Protein AF-A0A434QQJ2-F1 (afdb_monomer_lite)

Foldseek 3Di:
DPPDDDLVNVLVVVQVVCVVVVHHPVVVCVVPNDPSVVSVCVVVVVDPPPPDD

Radius of gyration: 13.05 Å; chains: 1; bounding box: 32×11×44 Å

Structure (mmCIF, N/CA/C/O backbone):
data_AF-A0A434QQJ2-F1
#
_entry.id   AF-A0A434QQJ2-F1
#
loop_
_atom_site.group_PDB
_atom_site.id
_atom_site.type_symbol
_atom_site.label_atom_id
_atom_site.label_alt_id
_atom_site.label_comp_id
_atom_site.label_asym_id
_atom_site.label_entity_id
_atom_site.label_seq_id
_atom_site.pdbx_PDB_ins_code
_atom_site.Cartn_x
_atom_site.Cartn_y
_atom_site.Cartn_z
_atom_site.occupancy
_atom_site.B_iso_or_equiv
_atom_site.auth_seq_id
_atom_site.auth_comp_id
_atom_site.auth_asym_id
_atom_site.auth_atom_id
_atom_site.pdbx_PDB_model_num
ATOM 1 N N . GLY A 1 1 ? 5.546 -7.473 -23.997 1.00 51.16 1 GLY A N 1
ATOM 2 C CA . GLY A 1 1 ? 6.422 -6.717 -23.084 1.00 51.16 1 GLY A CA 1
ATOM 3 C C . GLY A 1 1 ? 5.869 -6.903 -21.696 1.00 51.16 1 GLY A C 1
ATOM 4 O O . GLY A 1 1 ? 4.662 -7.063 -21.600 1.00 51.16 1 GLY A O 1
ATOM 5 N N . ALA A 1 2 ? 6.704 -6.986 -20.664 1.00 59.06 2 ALA A N 1
ATOM 6 C CA . ALA A 1 2 ? 6.186 -7.010 -19.299 1.00 59.06 2 ALA A CA 1
ATOM 7 C C . ALA A 1 2 ? 5.503 -5.663 -19.024 1.00 59.06 2 ALA A C 1
ATOM 9 O O . ALA A 1 2 ? 6.107 -4.624 -19.293 1.00 59.06 2 ALA A O 1
ATOM 10 N N . ASP A 1 3 ? 4.259 -5.687 -18.554 1.00 76.94 3 ASP A N 1
ATOM 11 C CA . ASP A 1 3 ? 3.572 -4.479 -18.109 1.00 76.94 3 ASP A CA 1
ATOM 12 C C . ASP A 1 3 ? 4.294 -3.977 -16.855 1.00 76.94 3 ASP A C 1
ATOM 14 O O . ASP A 1 3 ? 4.218 -4.582 -15.785 1.00 76.94 3 ASP A O 1
ATOM 18 N N . ILE A 1 4 ? 5.086 -2.917 -17.017 1.00 80.31 4 ILE A N 1
ATOM 19 C CA . ILE A 1 4 ? 5.804 -2.288 -15.911 1.00 80.31 4 ILE A CA 1
ATOM 20 C C . ILE A 1 4 ? 4.782 -1.463 -15.138 1.00 80.31 4 ILE A C 1
ATOM 22 O O . ILE A 1 4 ? 4.255 -0.485 -15.661 1.00 80.31 4 ILE A O 1
ATOM 26 N N . ILE A 1 5 ? 4.514 -1.867 -13.901 1.00 83.62 5 ILE A N 1
ATOM 27 C CA . ILE A 1 5 ? 3.702 -1.106 -12.957 1.00 83.62 5 ILE A CA 1
ATOM 28 C C . ILE A 1 5 ? 4.621 -0.344 -12.004 1.00 83.62 5 ILE A C 1
ATOM 30 O O . ILE A 1 5 ? 5.609 -0.892 -11.507 1.00 83.62 5 ILE A O 1
ATOM 34 N N . SER A 1 6 ? 4.326 0.929 -11.765 1.00 89.81 6 SER A N 1
ATOM 35 C CA . SER A 1 6 ? 5.037 1.712 -10.753 1.00 89.81 6 SER A CA 1
ATOM 36 C C . SER A 1 6 ? 4.632 1.278 -9.342 1.00 89.81 6 SER A C 1
ATOM 38 O O . SER A 1 6 ? 3.533 0.769 -9.126 1.00 89.81 6 SER A O 1
ATOM 40 N N . VAL A 1 7 ? 5.496 1.518 -8.351 1.00 90.00 7 VAL A N 1
ATOM 41 C CA . VAL A 1 7 ? 5.181 1.200 -6.945 1.00 90.00 7 VAL A CA 1
ATOM 42 C C . VAL A 1 7 ? 3.922 1.938 -6.484 1.00 90.00 7 VAL A C 1
ATOM 44 O O . VAL A 1 7 ? 3.058 1.332 -5.866 1.00 90.00 7 VAL A O 1
ATOM 47 N N . ALA A 1 8 ? 3.753 3.203 -6.879 1.00 89.75 8 ALA A N 1
ATOM 48 C CA . ALA A 1 8 ? 2.570 3.996 -6.547 1.00 89.75 8 ALA A CA 1
ATOM 49 C C . ALA A 1 8 ? 1.264 3.382 -7.086 1.00 89.75 8 ALA A C 1
ATOM 51 O O . ALA A 1 8 ? 0.246 3.355 -6.391 1.00 89.75 8 ALA A O 1
ATOM 52 N N . GLU A 1 9 ? 1.283 2.853 -8.311 1.00 90.88 9 GLU A N 1
ATOM 53 C CA . GLU A 1 9 ? 0.129 2.155 -8.889 1.00 90.88 9 GLU A CA 1
ATOM 54 C C . GLU A 1 9 ? -0.143 0.824 -8.181 1.00 90.88 9 GLU A C 1
ATOM 56 O O . GLU A 1 9 ? -1.302 0.457 -7.991 1.00 90.88 9 GLU A O 1
ATOM 61 N N . LEU A 1 10 ? 0.907 0.116 -7.764 1.00 91.25 10 LEU A N 1
ATOM 62 C CA . LEU A 1 10 ? 0.808 -1.113 -6.976 1.00 91.25 10 LEU A CA 1
ATOM 63 C C . LEU A 1 10 ? 0.157 -0.844 -5.611 1.00 91.25 10 LEU A C 1
ATOM 65 O O . LEU A 1 10 ? -0.806 -1.518 -5.249 1.00 91.25 10 LEU A O 1
ATOM 69 N N . THR A 1 11 ? 0.613 0.191 -4.900 1.00 92.00 11 THR A N 1
ATOM 70 C CA . THR A 1 11 ? 0.043 0.631 -3.617 1.00 92.00 11 THR A CA 1
ATOM 71 C C . THR A 1 11 ? -1.412 1.075 -3.769 1.00 92.00 11 THR A C 1
ATOM 73 O O . THR A 1 11 ? -2.265 0.699 -2.972 1.00 92.00 11 THR A O 1
ATOM 76 N N . THR A 1 12 ? -1.732 1.812 -4.834 1.00 92.25 12 THR A N 1
ATOM 77 C CA . THR A 1 12 ? -3.111 2.247 -5.109 1.00 92.25 12 THR A CA 1
ATOM 78 C C . THR A 1 12 ? -4.046 1.055 -5.333 1.00 92.25 12 THR A C 1
ATOM 80 O O . THR A 1 12 ? -5.162 1.035 -4.816 1.00 92.25 12 THR A O 1
ATOM 83 N N . LYS A 1 13 ? -3.597 0.042 -6.085 1.00 92.38 13 LYS A N 1
ATOM 84 C CA . LYS A 1 13 ? -4.370 -1.190 -6.299 1.00 92.38 13 LYS A CA 1
ATOM 85 C C . LYS A 1 13 ? -4.565 -1.968 -5.001 1.00 92.38 13 LYS A C 1
ATOM 87 O O . LYS A 1 13 ? -5.680 -2.404 -4.745 1.00 92.38 13 LYS A O 1
ATOM 92 N N . LEU A 1 14 ? -3.528 -2.069 -4.167 1.00 91.56 14 LEU A N 1
ATOM 93 C CA . LEU A 1 14 ? -3.621 -2.716 -2.858 1.00 91.56 14 LEU A CA 1
ATOM 94 C C . LEU A 1 14 ? -4.727 -2.090 -1.998 1.00 91.56 14 LEU A C 1
ATOM 96 O O . LEU A 1 14 ? -5.561 -2.816 -1.463 1.00 91.56 14 LEU A O 1
ATOM 100 N N . PHE A 1 15 ? -4.777 -0.760 -1.903 1.00 91.88 15 PHE A N 1
ATOM 101 C CA . PHE A 1 15 ? -5.816 -0.082 -1.126 1.00 91.88 15 PHE A CA 1
ATOM 102 C C . PHE A 1 15 ? -7.214 -0.234 -1.733 1.00 91.88 15 PHE A C 1
ATOM 104 O O . PHE A 1 15 ? -8.189 -0.425 -1.004 1.00 91.88 15 PHE A O 1
ATOM 111 N N . ALA A 1 16 ? -7.330 -0.213 -3.063 1.00 94.25 16 ALA A N 1
ATOM 112 C CA . ALA A 1 16 ? -8.602 -0.467 -3.734 1.00 94.25 16 ALA A CA 1
ATOM 113 C C . ALA A 1 16 ? -9.135 -1.882 -3.440 1.00 94.25 16 ALA A C 1
ATOM 115 O O . ALA A 1 16 ? -10.317 -2.039 -3.122 1.00 94.25 16 ALA A O 1
ATOM 116 N N . ASP A 1 17 ? -8.262 -2.888 -3.492 1.00 94.25 17 ASP A N 1
ATOM 117 C CA . ASP A 1 17 ? -8.605 -4.283 -3.211 1.00 94.25 17 ASP A CA 1
ATOM 118 C C . ASP A 1 17 ? -8.925 -4.493 -1.722 1.00 94.25 17 ASP A C 1
ATOM 120 O O . ASP A 1 17 ? -9.921 -5.138 -1.389 1.00 94.25 17 ASP A O 1
ATOM 124 N N . ALA A 1 18 ? -8.150 -3.881 -0.820 1.00 91.81 18 ALA A N 1
ATOM 125 C CA . ALA A 1 18 ? -8.410 -3.892 0.620 1.00 91.81 18 ALA A CA 1
ATOM 126 C C . ALA A 1 18 ? -9.789 -3.302 0.944 1.00 91.81 18 ALA A C 1
ATOM 128 O O . ALA A 1 18 ? -10.601 -3.934 1.624 1.00 91.81 18 ALA A O 1
ATOM 129 N N . LYS A 1 19 ? -10.110 -2.145 0.359 1.00 91.94 19 LYS A N 1
ATOM 130 C CA . LYS A 1 19 ? -11.415 -1.500 0.517 1.00 91.94 19 LYS A CA 1
ATOM 131 C C . LYS A 1 19 ? -12.556 -2.365 -0.010 1.00 91.94 19 LYS A C 1
ATOM 133 O O . LYS A 1 19 ? -13.613 -2.426 0.616 1.00 91.94 19 LYS A O 1
ATOM 138 N N . ALA A 1 20 ? -12.361 -3.048 -1.138 1.00 95.50 20 ALA A N 1
ATOM 139 C CA . ALA A 1 20 ? -13.343 -3.989 -1.676 1.00 95.50 20 ALA A CA 1
ATOM 140 C C . ALA A 1 20 ? -13.544 -5.212 -0.762 1.00 95.50 20 ALA A C 1
ATOM 142 O O . ALA A 1 20 ? -14.653 -5.741 -0.684 1.00 95.50 20 ALA A O 1
ATOM 143 N N . ALA A 1 21 ? -12.501 -5.622 -0.036 1.00 94.56 21 ALA A N 1
ATOM 144 C CA . ALA A 1 21 ? -12.556 -6.660 0.990 1.00 94.56 21 ALA A CA 1
ATOM 145 C C . ALA A 1 21 ? -13.116 -6.172 2.344 1.00 94.56 21 ALA A C 1
ATOM 147 O O . ALA A 1 21 ? -13.284 -6.979 3.256 1.00 94.56 21 ALA A O 1
ATOM 148 N N . GLY A 1 22 ? -13.437 -4.880 2.479 1.00 93.69 22 GLY A N 1
ATOM 149 C CA . GLY A 1 22 ? -13.946 -4.284 3.717 1.00 93.69 22 GLY A CA 1
ATOM 150 C C . GLY A 1 22 ? -12.866 -3.904 4.733 1.00 93.69 22 GLY A C 1
ATOM 151 O O . GLY A 1 22 ? -13.210 -3.611 5.873 1.00 93.69 22 GLY A O 1
ATOM 152 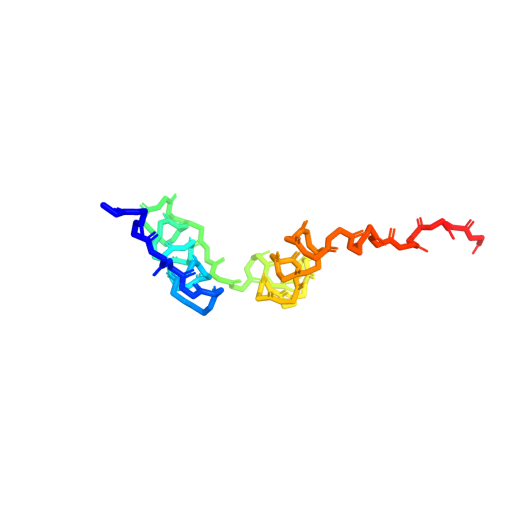N N . VAL A 1 23 ? -11.595 -3.892 4.327 1.00 92.31 23 VAL A N 1
ATOM 153 C CA . VAL A 1 23 ? -10.456 -3.433 5.135 1.00 92.31 23 VAL A CA 1
ATOM 154 C C . VAL A 1 23 ? -10.221 -1.951 4.858 1.00 92.31 23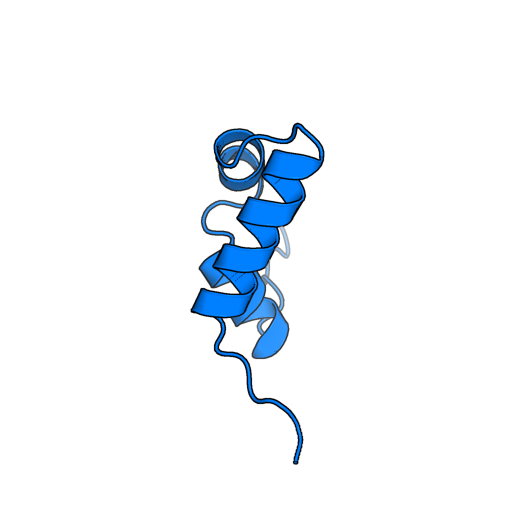 VAL A C 1
ATOM 156 O O . VAL A 1 23 ? -10.169 -1.528 3.699 1.00 92.31 23 VAL A O 1
ATOM 159 N N . SER A 1 24 ? -10.102 -1.143 5.907 1.00 87.12 24 SER A N 1
ATOM 160 C CA . SER A 1 24 ? -9.802 0.280 5.761 1.00 87.12 24 SER A CA 1
ATOM 161 C C . SER A 1 24 ? -8.303 0.527 5.576 1.00 87.12 24 SER A C 1
ATOM 163 O O . SER A 1 24 ? -7.462 -0.201 6.094 1.00 87.12 24 SER A O 1
ATOM 165 N N . GLU A 1 25 ? -7.955 1.589 4.845 1.00 82.62 25 GLU A N 1
ATOM 166 C CA . GLU A 1 25 ? -6.554 2.002 4.659 1.00 82.62 25 GLU A CA 1
ATOM 167 C C . GLU A 1 25 ? -5.887 2.316 6.006 1.00 82.62 25 GLU A C 1
ATOM 169 O O . GLU A 1 25 ? -4.732 1.971 6.227 1.00 82.62 25 GLU A O 1
ATOM 174 N N . HIS A 1 26 ? -6.653 2.890 6.937 1.00 84.50 26 HIS A N 1
ATOM 175 C CA . HIS A 1 26 ? -6.177 3.237 8.270 1.00 84.50 26 HIS A CA 1
ATOM 176 C C . HIS A 1 26 ? -5.722 2.012 9.074 1.00 84.50 26 HIS A C 1
ATOM 178 O O . HIS A 1 26 ? -4.675 2.081 9.708 1.00 84.50 26 HIS A O 1
ATOM 184 N N . GLU A 1 27 ? -6.453 0.893 9.005 1.00 81.75 27 GLU A N 1
ATOM 185 C CA . GLU A 1 27 ? -6.064 -0.363 9.670 1.00 81.75 27 GLU A CA 1
ATOM 186 C C . GLU A 1 27 ? -4.730 -0.907 9.140 1.00 81.75 27 GLU A C 1
ATOM 188 O O . GLU A 1 27 ? -3.950 -1.478 9.895 1.00 81.75 27 GLU A O 1
ATOM 193 N N . ILE A 1 28 ? -4.443 -0.707 7.850 1.00 82.38 28 ILE A N 1
ATOM 194 C CA . ILE A 1 28 ? -3.172 -1.116 7.237 1.00 82.38 28 ILE A CA 1
ATOM 195 C C . ILE A 1 28 ? -2.041 -0.198 7.710 1.00 82.38 28 ILE A C 1
ATOM 197 O O . ILE A 1 28 ? -0.964 -0.668 8.081 1.00 82.38 28 ILE A O 1
ATOM 201 N N . GLU A 1 29 ? -2.280 1.112 7.694 1.00 86.44 29 GLU A N 1
ATOM 202 C CA . GLU A 1 29 ? -1.256 2.100 8.033 1.00 86.44 29 GLU A CA 1
ATOM 203 C C . GLU A 1 29 ? -0.941 2.166 9.535 1.00 86.44 29 GLU A C 1
ATOM 205 O O . GLU A 1 29 ? 0.169 2.546 9.902 1.00 86.44 29 GLU A O 1
ATOM 210 N N . GLU A 1 30 ? -1.863 1.766 10.415 1.00 85.50 30 GLU A N 1
ATOM 211 C CA . GLU A 1 30 ? -1.609 1.681 11.861 1.00 85.50 30 GLU A CA 1
ATOM 212 C C . GLU A 1 30 ? -0.548 0.633 12.223 1.00 85.50 30 GLU A C 1
ATOM 214 O O . GLU A 1 30 ? 0.268 0.875 13.113 1.00 85.50 30 GLU A O 1
ATOM 219 N N . GLU A 1 31 ? -0.547 -0.520 11.549 1.00 81.81 31 GLU A N 1
ATOM 220 C CA . GLU A 1 31 ? 0.375 -1.625 11.842 1.00 81.81 31 GLU A CA 1
ATOM 221 C C . GLU A 1 31 ? 1.688 -1.513 11.057 1.00 81.81 31 GLU A C 1
ATOM 223 O O . GLU A 1 31 ? 2.767 -1.737 11.605 1.00 81.81 31 GLU A O 1
ATOM 228 N N . ILE A 1 32 ? 1.604 -1.158 9.773 1.00 82.06 32 ILE A N 1
ATOM 229 C CA . ILE A 1 32 ? 2.742 -1.181 8.839 1.00 82.06 32 ILE A CA 1
ATOM 230 C C . ILE A 1 32 ? 3.398 0.203 8.700 1.00 82.06 32 ILE A C 1
ATOM 232 O O . ILE A 1 32 ? 4.552 0.313 8.282 1.00 82.06 32 ILE A O 1
ATOM 236 N N . GLY A 1 33 ? 2.676 1.280 9.014 1.00 87.38 33 GLY A N 1
ATOM 237 C CA . GLY A 1 33 ? 3.038 2.626 8.583 1.00 87.38 33 GLY A CA 1
ATOM 238 C C . GLY A 1 33 ? 2.745 2.822 7.093 1.00 87.38 33 GLY A C 1
ATOM 239 O O . GLY A 1 33 ? 1.676 2.487 6.595 1.00 87.38 33 GLY A O 1
ATOM 240 N N . SER A 1 34 ? 3.698 3.374 6.346 1.00 88.81 34 SER A N 1
ATOM 241 C CA . SER A 1 34 ? 3.518 3.637 4.914 1.00 88.81 34 SER A CA 1
ATOM 242 C C . SER A 1 34 ? 3.556 2.338 4.104 1.00 88.81 34 SER A C 1
ATOM 244 O O . SER A 1 34 ? 4.623 1.766 3.864 1.00 88.81 34 SER A O 1
ATOM 246 N N . ALA A 1 35 ? 2.395 1.894 3.612 1.00 89.19 35 ALA A N 1
ATOM 247 C CA . ALA A 1 35 ? 2.303 0.738 2.717 1.00 89.19 35 ALA A CA 1
ATOM 248 C C . ALA A 1 35 ? 3.152 0.920 1.444 1.00 89.19 35 ALA A C 1
ATOM 250 O O . ALA A 1 35 ? 3.704 -0.044 0.917 1.00 89.19 35 ALA A O 1
ATOM 251 N N . TYR A 1 36 ? 3.301 2.160 0.965 1.00 91.12 36 TYR A N 1
ATOM 252 C CA . TYR A 1 36 ? 4.198 2.483 -0.143 1.00 91.12 36 TY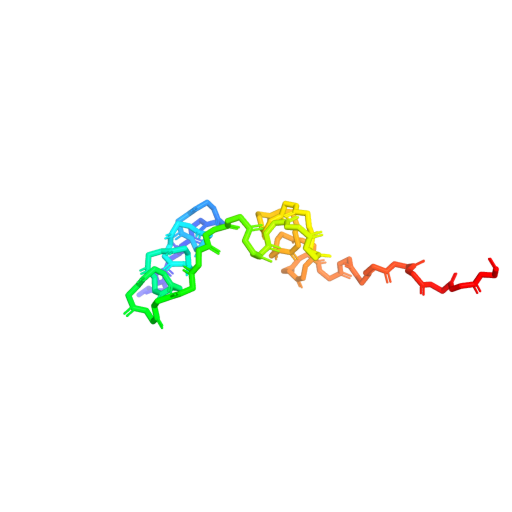R A CA 1
ATOM 253 C C . TYR A 1 36 ? 5.654 2.132 0.184 1.00 91.12 36 TYR A C 1
ATOM 255 O O . TYR A 1 36 ? 6.304 1.433 -0.595 1.00 91.12 36 TYR A O 1
ATOM 2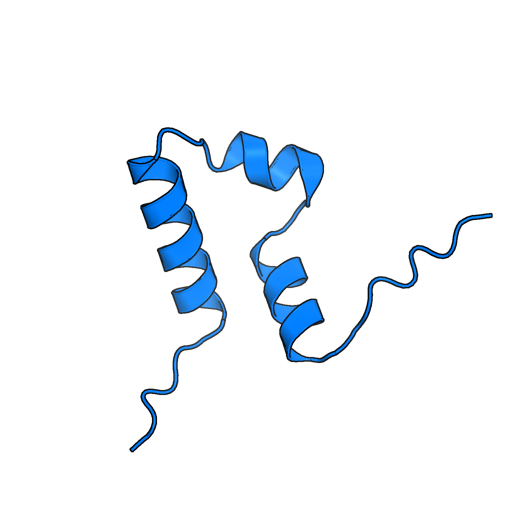63 N N . ASP A 1 37 ? 6.152 2.578 1.339 1.00 90.50 37 ASP A N 1
ATOM 264 C CA . ASP A 1 37 ? 7.544 2.353 1.738 1.00 90.50 37 ASP A CA 1
ATOM 265 C C . ASP A 1 37 ? 7.808 0.880 2.045 1.00 90.50 37 ASP A C 1
ATOM 267 O O . ASP A 1 37 ? 8.851 0.359 1.656 1.00 90.50 37 ASP A O 1
ATOM 271 N N . ALA A 1 38 ? 6.844 0.180 2.648 1.00 89.19 38 ALA A N 1
ATOM 272 C CA . ALA A 1 38 ? 6.935 -1.258 2.890 1.00 89.19 38 ALA A CA 1
ATOM 273 C C . ALA A 1 38 ? 7.044 -2.057 1.578 1.00 89.19 38 ALA A C 1
ATOM 275 O O . ALA A 1 38 ? 7.904 -2.931 1.443 1.00 89.19 38 ALA A O 1
ATOM 276 N N . ILE A 1 39 ? 6.221 -1.731 0.575 1.00 89.38 39 ILE A N 1
ATOM 277 C CA . ILE A 1 39 ? 6.281 -2.369 -0.750 1.00 89.38 39 ILE A CA 1
ATOM 278 C C . ILE A 1 39 ? 7.593 -2.018 -1.457 1.00 89.38 39 ILE A C 1
ATOM 280 O O . ILE A 1 39 ? 8.235 -2.896 -2.038 1.00 89.38 39 ILE A O 1
ATOM 284 N N . LEU A 1 40 ? 8.013 -0.751 -1.410 1.00 90.69 40 LEU A N 1
ATOM 285 C CA . LEU A 1 40 ? 9.274 -0.312 -2.002 1.00 90.69 40 LEU A CA 1
ATOM 286 C C . LEU A 1 40 ? 10.464 -1.050 -1.377 1.00 90.69 40 LEU A C 1
ATOM 288 O O . LEU A 1 40 ? 11.311 -1.562 -2.107 1.00 90.69 40 LEU A O 1
ATOM 292 N N . ALA A 1 41 ? 10.508 -1.146 -0.048 1.00 88.31 41 ALA A N 1
ATOM 293 C CA . ALA A 1 41 ? 11.550 -1.854 0.685 1.00 88.31 41 ALA A CA 1
ATOM 294 C C . ALA A 1 41 ? 11.604 -3.336 0.291 1.00 88.31 41 ALA A C 1
ATOM 296 O O . ALA A 1 41 ? 12.676 -3.835 -0.059 1.00 88.31 41 ALA A O 1
ATOM 297 N N . ALA A 1 42 ? 10.447 -4.005 0.228 1.00 87.44 42 ALA A N 1
ATOM 298 C CA . ALA A 1 42 ? 10.346 -5.399 -0.198 1.00 87.44 42 ALA A CA 1
ATOM 299 C C . ALA A 1 42 ? 10.849 -5.622 -1.637 1.00 87.44 42 ALA A C 1
ATOM 301 O O . ALA A 1 42 ? 11.544 -6.602 -1.901 1.00 87.44 42 ALA A O 1
ATOM 302 N N . ILE A 1 43 ? 10.549 -4.706 -2.566 1.00 87.38 43 ILE A N 1
ATOM 303 C CA . ILE A 1 43 ? 11.020 -4.778 -3.961 1.00 87.38 43 ILE A CA 1
ATOM 304 C C . ILE A 1 43 ? 12.532 -4.557 -4.054 1.00 87.38 43 ILE A C 1
ATOM 306 O O . ILE A 1 43 ? 13.216 -5.249 -4.809 1.00 87.38 43 ILE A O 1
ATOM 310 N N . VAL A 1 44 ? 13.059 -3.582 -3.313 1.00 87.69 44 VAL A N 1
ATOM 311 C CA . VAL A 1 44 ? 14.491 -3.242 -3.315 1.00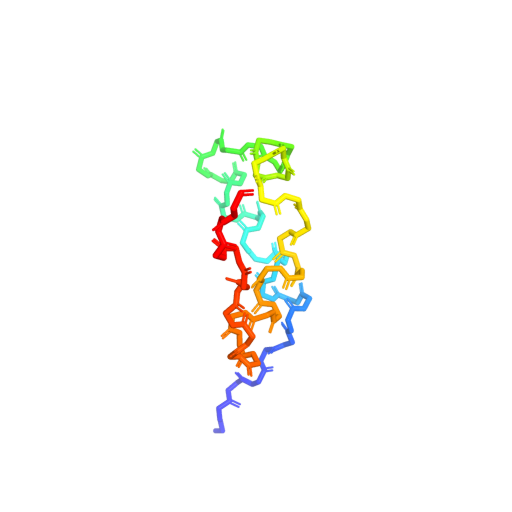 87.69 44 VAL A CA 1
ATOM 312 C C . VAL A 1 44 ? 15.317 -4.289 -2.549 1.00 87.69 44 VAL A C 1
ATOM 314 O O . VAL A 1 44 ? 16.538 -4.331 -2.693 1.00 87.69 44 VAL A O 1
ATOM 317 N N . GLY A 1 45 ? 14.668 -5.173 -1.783 1.00 82.44 45 GLY A N 1
ATOM 318 C CA . GLY A 1 45 ? 15.332 -6.170 -0.943 1.00 82.44 45 GLY A CA 1
ATOM 319 C C . GLY A 1 45 ? 15.937 -5.564 0.324 1.00 82.44 45 GLY A C 1
ATOM 320 O O . GLY A 1 45 ? 16.876 -6.120 0.889 1.00 82.44 45 GLY A O 1
ATOM 321 N N . LEU A 1 46 ? 15.421 -4.412 0.756 1.00 69.06 46 LEU A N 1
ATOM 322 C CA . LEU A 1 46 ? 15.685 -3.870 2.080 1.00 69.06 46 LEU A CA 1
ATOM 323 C C . LEU A 1 46 ? 14.785 -4.641 3.046 1.00 69.06 46 LEU A C 1
ATOM 325 O O . LEU A 1 46 ? 13.647 -4.249 3.288 1.00 69.06 46 LEU A O 1
ATOM 329 N N . GLU A 1 47 ? 15.262 -5.782 3.543 1.00 61.00 47 GLU A N 1
ATOM 330 C CA . GLU A 1 47 ? 14.644 -6.381 4.723 1.00 61.00 47 GLU A CA 1
ATOM 331 C C . GLU A 1 47 ? 14.691 -5.335 5.838 1.00 61.00 47 GLU A C 1
ATOM 333 O O . GLU A 1 47 ? 15.752 -4.763 6.108 1.00 61.00 47 GLU A O 1
ATOM 338 N N . ASP A 1 48 ? 13.537 -5.063 6.450 1.00 60.28 48 ASP A N 1
ATOM 339 C CA . ASP A 1 48 ? 13.473 -4.313 7.693 1.00 60.28 48 ASP A CA 1
ATOM 340 C C . ASP A 1 48 ? 14.454 -4.971 8.662 1.00 60.28 48 ASP A C 1
ATOM 342 O O . ASP A 1 48 ? 14.269 -6.108 9.107 1.00 60.28 48 ASP A O 1
ATOM 346 N N . SER A 1 49 ? 15.551 -4.279 8.958 1.00 54.66 49 SER A N 1
ATOM 347 C CA . SER A 1 49 ? 16.521 -4.704 9.953 1.00 54.66 49 SER A CA 1
ATOM 348 C C . SER A 1 49 ? 15.953 -4.493 11.358 1.00 54.66 49 SER A C 1
ATOM 350 O O . SER A 1 49 ? 16.662 -4.027 12.247 1.00 54.66 49 SER A O 1
ATOM 352 N N . GLY A 1 50 ? 14.693 -4.873 11.576 1.00 54.38 50 GLY A N 1
ATOM 353 C CA . GLY A 1 50 ? 14.056 -5.105 12.863 1.00 54.38 50 GLY A CA 1
ATOM 354 C C . GLY A 1 50 ? 14.638 -6.340 13.552 1.00 54.38 50 GLY A C 1
ATOM 355 O O . GLY A 1 50 ? 13.913 -7.193 14.059 1.00 54.38 50 GLY A O 1
ATOM 356 N N . LYS A 1 51 ? 15.972 -6.464 13.575 1.00 49.31 51 LYS A N 1
ATOM 357 C CA . LYS A 1 51 ? 16.648 -7.251 14.600 1.00 49.31 51 LYS A CA 1
ATOM 358 C C . LYS A 1 51 ? 16.591 -6.418 15.873 1.00 49.31 51 LYS A C 1
ATOM 360 O O . LYS A 1 51 ? 17.298 -5.427 16.013 1.00 49.31 51 LYS A O 1
ATOM 365 N N . SER A 1 52 ? 15.674 -6.839 16.731 1.00 56.47 52 SER A N 1
ATOM 366 C CA . SER A 1 52 ? 15.510 -6.428 18.115 1.00 56.47 52 SER A CA 1
ATOM 367 C C . SER A 1 52 ? 16.842 -6.403 18.868 1.00 56.47 52 SER A C 1
ATOM 369 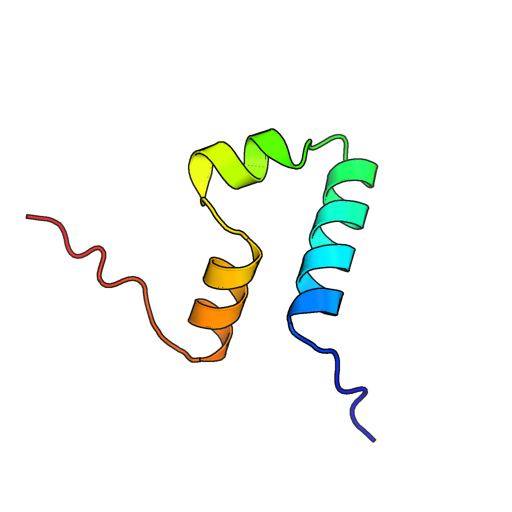O O . SER A 1 52 ? 17.618 -7.350 18.747 1.00 56.47 52 SER A O 1
ATOM 371 N N . ASP A 1 53 ? 17.022 -5.376 19.694 1.00 44.88 53 ASP A N 1
ATOM 372 C CA . ASP A 1 53 ? 17.549 -5.494 21.057 1.00 44.88 53 ASP A CA 1
ATOM 373 C C . ASP A 1 53 ? 16.625 -4.692 21.988 1.00 44.88 53 ASP A C 1
ATOM 375 O O . ASP A 1 53 ? 16.214 -3.575 21.590 1.00 44.88 53 ASP A O 1
#

Sequence (53 aa):
GADIISVAELTTKLFADAKAAGVSEHEIEEEIGSAYDAILAAIVGLEDSGKSD

pLDDT: mean 82.36, std 13.58, range [44.88, 95.5]

Secondary structure (DSSP, 8-state):
------HHHHHHHHHHHHHHTT--HHHHHHHHS-HHHHHHHHHHT--------